Protein AF-A0A921BMV2-F1 (afdb_monomer)

Mean predicted aligned error: 12.28 Å

pLDDT: mean 82.28, std 15.62, range [42.31, 96.25]

Solvent-accessible surface area (backbone atoms only — not comparable to full-atom values): 6549 Å² total; per-residue (Å²): 120,70,69,60,54,53,55,47,44,41,70,78,39,83,82,53,76,89,80,88,84,78,56,65,48,71,65,101,64,69,77,41,80,51,56,74,67,56,54,52,49,54,52,53,52,52,49,51,51,65,62,46,55,60,53,53,54,53,48,54,54,50,51,60,51,48,58,55,48,50,55,51,51,54,49,62,77,41,42,74,62,51,62,61,49,62,80,70,62,78,75,75,93,67,67,78,78,66,73,71,69,77,81,130

Sequence (104 aa):
MPKVVINKLYKFTQLATSFSVNMLAIDHGPPKTMNLKELINAYIEHRREVILRPGTFDLDKAEARAETLEGYLCALANLDEFIRIIPNSTTGGSPDKIVGVRIP

Structure (mmCIF, N/CA/C/O backbone):
data_AF-A0A921BMV2-F1
#
_entry.id   AF-A0A921BMV2-F1
#
loop_
_atom_site.group_PDB
_atom_site.id
_atom_site.type_symbol
_atom_site.label_atom_id
_atom_site.label_alt_id
_atom_site.label_comp_id
_atom_site.label_asym_id
_atom_site.label_entity_id
_atom_site.label_seq_id
_atom_site.pdbx_PDB_ins_code
_atom_site.Cartn_x
_atom_site.Cartn_y
_atom_site.Cartn_z
_atom_site.occupancy
_atom_site.B_iso_or_equiv
_atom_site.auth_seq_id
_atom_site.auth_comp_id
_atom_site.auth_asym_id
_atom_site.auth_atom_id
_atom_site.pdbx_PDB_model_num
ATOM 1 N N . MET A 1 1 ? -44.794 -0.686 30.494 1.00 60.12 1 MET A N 1
ATOM 2 C CA . MET A 1 1 ? -44.548 -2.136 30.663 1.00 60.12 1 MET A CA 1
ATOM 3 C C . MET A 1 1 ? -43.519 -2.727 29.671 1.00 60.12 1 MET A C 1
ATOM 5 O O . MET A 1 1 ? -42.545 -3.283 30.164 1.00 60.12 1 MET A O 1
ATOM 9 N N . PRO A 1 2 ? -43.605 -2.582 28.326 1.00 75.81 2 PRO A N 1
ATOM 10 C CA . PRO A 1 2 ? -42.714 -3.305 27.386 1.00 75.81 2 PRO A CA 1
ATOM 11 C C . PRO A 1 2 ? -41.232 -2.876 27.403 1.00 75.81 2 PRO A C 1
ATOM 13 O O . PRO A 1 2 ? -40.347 -3.706 27.205 1.00 75.81 2 PRO A O 1
ATOM 16 N N . LYS A 1 3 ? -40.932 -1.611 27.733 1.00 81.69 3 LYS A N 1
ATOM 17 C CA . LYS A 1 3 ? -39.545 -1.111 27.864 1.00 81.69 3 LYS A CA 1
ATOM 18 C C . LYS A 1 3 ? -38.715 -1.882 28.903 1.00 81.69 3 LYS A C 1
ATOM 20 O O . LYS A 1 3 ? -37.508 -2.025 28.748 1.00 81.69 3 LYS A O 1
ATOM 25 N N . VAL A 1 4 ? -39.360 -2.408 29.946 1.00 87.25 4 VAL A N 1
ATOM 26 C CA . VAL A 1 4 ? -38.677 -3.154 31.014 1.00 87.25 4 VAL A CA 1
ATOM 27 C C . VAL A 1 4 ? -38.205 -4.521 30.512 1.00 87.25 4 VAL A C 1
ATOM 29 O O . VAL A 1 4 ? -37.132 -4.981 30.893 1.00 87.25 4 VAL A O 1
ATOM 32 N N . VAL A 1 5 ? -38.982 -5.153 29.627 1.00 88.50 5 VAL A N 1
ATOM 33 C CA . VAL A 1 5 ? -38.633 -6.443 29.017 1.00 88.50 5 VAL A CA 1
ATOM 34 C C . VAL A 1 5 ? -37.459 -6.269 28.054 1.00 88.50 5 VAL A C 1
ATOM 36 O O . VAL A 1 5 ? -36.499 -7.023 28.143 1.00 88.50 5 VAL A O 1
ATOM 39 N N . ILE A 1 6 ? -37.469 -5.219 27.228 1.00 88.69 6 ILE A N 1
ATOM 40 C CA . ILE A 1 6 ? -36.348 -4.870 26.335 1.00 88.69 6 ILE A CA 1
ATOM 41 C C . ILE A 1 6 ? -35.046 -4.629 27.111 1.00 88.69 6 ILE A C 1
ATOM 43 O O . ILE A 1 6 ? -34.007 -5.168 26.744 1.00 88.69 6 ILE A O 1
ATOM 47 N N . ASN A 1 7 ? -35.091 -3.902 28.231 1.00 90.56 7 ASN A N 1
ATOM 48 C CA . ASN A 1 7 ? -33.893 -3.687 29.051 1.00 90.56 7 ASN A CA 1
ATOM 49 C C . ASN A 1 7 ? -33.363 -4.984 29.678 1.00 90.56 7 ASN A C 1
ATOM 51 O O . ASN A 1 7 ? -32.152 -5.162 29.792 1.00 90.56 7 ASN A O 1
ATOM 55 N N . LYS A 1 8 ? -34.253 -5.903 30.076 1.00 90.25 8 LYS A N 1
ATOM 56 C CA . LYS A 1 8 ? -33.843 -7.237 30.539 1.00 90.25 8 LYS A CA 1
ATOM 57 C C . LYS A 1 8 ? -33.207 -8.035 29.401 1.00 90.25 8 LYS A C 1
ATOM 59 O O . LYS A 1 8 ? -32.175 -8.660 29.617 1.00 90.25 8 LYS A O 1
ATOM 64 N N . LEU A 1 9 ? -33.767 -7.962 28.197 1.00 90.00 9 LEU A N 1
ATOM 65 C CA . LEU A 1 9 ? -33.215 -8.618 27.015 1.00 90.00 9 LEU A CA 1
ATOM 66 C C . LEU A 1 9 ? -31.813 -8.089 26.675 1.00 90.00 9 LEU A C 1
ATOM 68 O O . LEU A 1 9 ? -30.908 -8.899 26.513 1.00 90.00 9 LEU A O 1
ATOM 72 N N . TYR A 1 10 ? -31.576 -6.773 26.683 1.00 91.25 10 TYR A N 1
ATOM 73 C CA . TYR A 1 10 ? -30.227 -6.219 26.479 1.00 91.25 10 TYR A CA 1
ATOM 74 C C . TYR A 1 10 ? -29.215 -6.623 27.559 1.00 91.25 10 TYR A C 1
ATOM 76 O O . TYR A 1 10 ? -28.024 -6.668 27.281 1.00 91.25 10 TYR A O 1
ATOM 84 N N . LYS A 1 11 ? -29.665 -6.909 28.787 1.00 86.69 11 LYS A N 1
ATOM 85 C CA . LYS A 1 11 ? -28.775 -7.252 29.905 1.00 86.69 11 LYS A CA 1
ATOM 86 C C . LYS A 1 11 ? -28.435 -8.741 29.983 1.00 86.69 11 LYS A C 1
ATOM 88 O O . LYS A 1 11 ? -27.335 -9.089 30.394 1.00 86.69 11 LYS A O 1
ATOM 93 N N . PHE A 1 12 ? -29.391 -9.606 29.650 1.00 89.62 12 PHE A N 1
ATOM 94 C CA . PHE A 1 12 ? -29.270 -11.058 29.825 1.00 89.62 12 PHE A CA 1
ATOM 95 C C . PHE A 1 12 ? -29.076 -11.824 28.511 1.00 89.62 12 PHE A C 1
ATOM 97 O O . PHE A 1 12 ? -28.921 -13.041 28.537 1.00 89.62 12 PHE A O 1
ATOM 104 N N . THR A 1 13 ? -29.080 -11.139 27.367 1.00 92.25 13 THR A N 1
ATOM 105 C CA . THR A 1 13 ? -28.813 -11.736 26.052 1.00 92.25 13 THR A CA 1
ATOM 106 C C . THR A 1 13 ? -27.764 -10.916 25.302 1.00 92.25 13 THR A C 1
ATOM 108 O O . THR A 1 13 ? -27.511 -9.764 25.643 1.00 92.25 13 THR A O 1
ATOM 111 N N . GLN A 1 14 ? -27.189 -11.477 24.238 1.00 87.56 14 GLN A N 1
ATOM 112 C CA . GLN A 1 14 ? -26.203 -10.794 23.389 1.00 87.56 14 GLN A CA 1
ATOM 113 C C . GLN A 1 14 ? -26.824 -9.774 22.411 1.00 87.56 14 GLN A C 1
ATOM 115 O O . GLN A 1 14 ? -26.190 -9.384 21.439 1.00 87.56 14 GLN A O 1
ATOM 120 N N . LEU A 1 15 ? -28.063 -9.324 22.643 1.00 91.00 15 LEU A N 1
ATOM 121 C CA . LEU A 1 15 ? -28.720 -8.321 21.794 1.00 91.00 15 LEU A CA 1
ATOM 122 C C . LEU A 1 15 ? -28.014 -6.955 21.806 1.00 91.00 15 LEU A C 1
ATOM 124 O O . LEU A 1 15 ? -28.164 -6.189 20.859 1.00 91.00 15 LEU A O 1
ATOM 128 N N . ALA A 1 16 ? -27.260 -6.643 22.862 1.00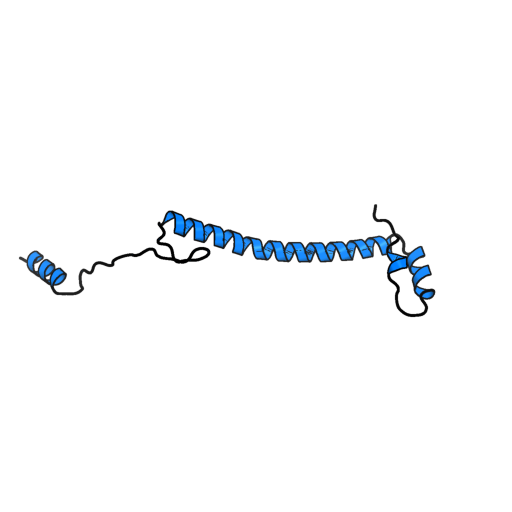 88.06 16 ALA A N 1
ATOM 129 C CA . ALA A 1 16 ? -26.388 -5.476 22.922 1.00 88.06 16 ALA A CA 1
ATOM 130 C C . ALA A 1 16 ? -25.033 -5.885 23.506 1.00 88.06 16 ALA A C 1
ATOM 132 O O . ALA A 1 16 ? -24.931 -6.230 24.681 1.00 88.06 16 ALA A O 1
ATOM 133 N N . THR A 1 17 ? -23.985 -5.833 22.688 1.00 89.12 17 THR A N 1
ATOM 134 C CA . THR A 1 17 ? -22.615 -6.161 23.100 1.00 89.12 17 THR A CA 1
ATOM 135 C C . THR A 1 17 ? -21.665 -5.033 22.731 1.00 89.12 17 THR A C 1
ATOM 137 O O . THR A 1 17 ? -21.740 -4.487 21.632 1.00 89.12 17 THR A O 1
ATOM 140 N N . SER A 1 18 ? -20.747 -4.698 23.635 1.00 89.56 18 SER A N 1
ATOM 141 C CA . SER A 1 18 ? -19.661 -3.754 23.369 1.00 89.56 18 SER A CA 1
ATOM 142 C C . SER A 1 18 ? -18.485 -4.455 22.693 1.00 89.56 18 SER A C 1
ATOM 144 O O . SER A 1 18 ? -18.060 -5.514 23.154 1.00 89.56 18 SER A O 1
ATOM 146 N N . PHE A 1 19 ? -17.911 -3.834 21.663 1.00 91.81 19 PHE A N 1
ATOM 147 C CA . PHE A 1 19 ? -16.640 -4.257 21.080 1.00 91.81 1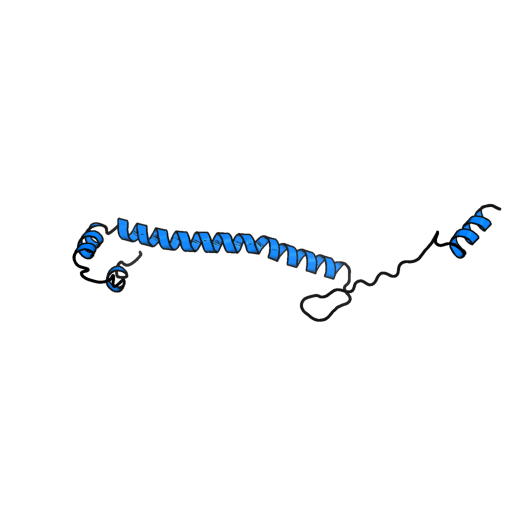9 PHE A CA 1
ATOM 148 C C . PHE A 1 19 ? -15.536 -3.271 21.463 1.00 91.81 19 PHE A C 1
ATOM 150 O O . PHE A 1 19 ? -15.628 -2.078 21.168 1.00 91.81 19 PHE A O 1
ATOM 157 N N . SER A 1 20 ? -14.491 -3.773 22.119 1.00 88.81 20 SER A N 1
ATOM 158 C CA . SER A 1 20 ? -13.305 -2.984 22.447 1.00 88.81 20 SER A CA 1
ATOM 159 C C . SER A 1 20 ? -12.368 -2.950 21.243 1.00 88.81 20 SER A C 1
ATOM 161 O O . SER A 1 20 ? -11.763 -3.962 20.894 1.00 88.81 20 SER A O 1
ATOM 163 N N . VAL A 1 21 ? -12.243 -1.786 20.608 1.00 88.31 21 VAL A N 1
ATOM 164 C CA . VAL A 1 21 ? -11.352 -1.593 19.457 1.00 88.31 21 VAL A CA 1
ATOM 165 C C . VAL A 1 21 ? -9.934 -1.298 19.949 1.00 88.31 21 VAL A C 1
ATOM 167 O O . VAL A 1 21 ? -9.732 -0.355 20.711 1.00 88.31 21 VAL A O 1
ATOM 170 N N . ASN A 1 22 ? -8.946 -2.062 19.472 1.00 90.44 22 ASN A N 1
ATOM 171 C CA . ASN A 1 22 ? -7.525 -1.755 19.638 1.00 90.44 22 ASN A CA 1
ATOM 172 C C . ASN A 1 22 ? -6.871 -1.588 18.260 1.00 90.44 22 ASN A C 1
ATOM 174 O O . ASN A 1 22 ? -6.803 -2.540 17.484 1.00 90.44 22 ASN A O 1
ATOM 178 N N . MET A 1 23 ? -6.413 -0.374 17.953 1.00 89.12 23 MET A N 1
ATOM 179 C CA . MET A 1 23 ? -5.742 -0.050 16.693 1.00 89.12 23 MET A CA 1
ATOM 180 C C . MET A 1 23 ? -4.238 -0.315 16.819 1.00 89.12 23 MET A C 1
ATOM 182 O O . MET A 1 23 ? -3.450 0.606 17.013 1.00 89.12 23 MET A O 1
ATOM 186 N N . LEU A 1 24 ? -3.843 -1.586 16.737 1.00 91.25 24 LEU A N 1
ATOM 187 C CA . LEU A 1 24 ? -2.449 -2.023 16.817 1.00 91.25 24 LEU A CA 1
ATOM 188 C C . LEU A 1 24 ? -2.007 -2.629 15.484 1.00 91.25 24 LEU A C 1
ATOM 190 O O . LEU A 1 24 ? -2.676 -3.513 14.953 1.00 91.25 24 LEU A O 1
ATOM 194 N N . ALA A 1 25 ? -0.887 -2.153 14.948 1.00 90.75 25 ALA A N 1
ATOM 195 C CA . ALA A 1 25 ? -0.329 -2.645 13.694 1.00 90.75 25 ALA A CA 1
ATOM 196 C C . ALA A 1 25 ? 1.200 -2.489 13.657 1.00 90.75 25 ALA A C 1
ATOM 198 O O . ALA A 1 25 ? 1.803 -1.833 14.506 1.00 90.75 25 ALA A O 1
ATOM 199 N N . ILE A 1 26 ? 1.826 -3.162 12.694 1.00 90.12 26 ILE A N 1
ATOM 200 C CA . ILE A 1 26 ? 3.270 -3.121 12.465 1.00 90.12 26 ILE A CA 1
ATOM 201 C C . ILE A 1 26 ? 3.554 -2.086 11.382 1.00 90.12 26 ILE A C 1
ATOM 203 O O . ILE A 1 26 ? 2.978 -2.160 10.299 1.00 90.12 26 ILE A O 1
ATOM 207 N N . ASP A 1 27 ? 4.458 -1.160 11.682 1.00 86.06 27 ASP A N 1
ATOM 208 C CA . ASP A 1 27 ? 4.941 -0.147 10.751 1.00 86.06 27 ASP A CA 1
ATOM 209 C C . ASP A 1 27 ? 6.469 -0.073 10.860 1.00 86.06 27 ASP A C 1
ATOM 211 O O . ASP A 1 27 ? 7.001 0.237 11.924 1.00 86.06 27 ASP A O 1
ATOM 215 N N . HIS A 1 28 ? 7.174 -0.464 9.794 1.00 85.50 28 HIS A N 1
ATOM 216 C CA . HIS A 1 28 ? 8.643 -0.476 9.694 1.00 85.50 28 HIS A CA 1
ATOM 217 C C . HIS A 1 28 ? 9.422 -1.065 10.899 1.00 85.50 28 HIS A C 1
ATOM 219 O O . HIS A 1 28 ? 10.554 -0.659 11.162 1.00 85.50 28 HIS A O 1
ATOM 225 N N . GLY A 1 29 ? 8.863 -2.039 11.631 1.00 87.12 29 GLY A N 1
ATOM 226 C CA . GLY A 1 29 ? 9.551 -2.672 12.762 1.00 87.12 29 GLY A CA 1
ATOM 227 C C . GLY A 1 29 ? 8.613 -3.180 13.865 1.00 87.12 29 GLY A C 1
ATOM 228 O O . GLY A 1 29 ? 7.742 -3.998 13.577 1.00 87.12 29 GLY A O 1
ATOM 229 N N . PRO A 1 30 ? 8.805 -2.794 15.142 1.00 88.12 30 PRO A N 1
ATOM 230 C CA . PRO A 1 30 ? 8.005 -3.323 16.244 1.00 88.12 30 PRO A CA 1
ATOM 231 C C . PRO A 1 30 ? 6.533 -2.871 16.167 1.00 88.12 30 PRO A C 1
ATOM 233 O O . PRO A 1 30 ? 6.228 -1.828 15.586 1.00 88.12 30 PRO A O 1
ATOM 236 N N . PRO A 1 31 ? 5.602 -3.629 16.774 1.00 91.81 31 PRO A N 1
ATOM 237 C CA . PRO A 1 31 ? 4.188 -3.274 16.793 1.00 91.81 31 PRO A CA 1
ATOM 238 C C . PRO A 1 31 ? 3.954 -1.951 17.531 1.00 91.81 31 PRO A C 1
ATOM 240 O O . PRO A 1 31 ? 4.457 -1.742 18.637 1.00 91.81 31 PRO A O 1
ATOM 243 N N . LYS A 1 32 ? 3.137 -1.081 16.933 1.00 90.25 32 LYS A N 1
ATOM 244 C CA . LYS A 1 32 ? 2.761 0.226 17.472 1.00 90.25 32 LYS A CA 1
ATOM 245 C C . LYS A 1 32 ? 1.240 0.355 17.518 1.00 90.25 32 LYS A C 1
ATOM 247 O O . LYS A 1 32 ? 0.529 -0.048 16.596 1.00 90.25 32 LYS A O 1
ATOM 252 N N . THR A 1 33 ? 0.731 0.955 18.588 1.00 92.00 33 THR A N 1
ATOM 253 C CA . THR A 1 33 ? -0.661 1.411 18.638 1.00 92.00 33 THR A CA 1
ATOM 254 C C . THR A 1 33 ? -0.771 2.714 17.854 1.00 92.00 33 THR A C 1
ATOM 256 O O . THR A 1 33 ? -0.083 3.683 18.174 1.00 92.00 33 THR A O 1
ATOM 259 N N . MET A 1 34 ? -1.607 2.733 16.820 1.00 91.00 34 MET A N 1
ATOM 260 C CA . MET A 1 34 ? -1.738 3.853 15.894 1.00 91.00 34 MET A CA 1
ATOM 261 C C . MET A 1 34 ? -3.109 4.511 16.002 1.00 91.00 34 MET A C 1
ATOM 263 O O . MET A 1 34 ? -4.121 3.863 16.264 1.00 91.00 34 MET A O 1
ATOM 267 N N . ASN A 1 35 ? -3.151 5.819 15.777 1.00 92.50 35 ASN A N 1
ATOM 268 C CA . ASN A 1 35 ? -4.401 6.538 15.577 1.00 92.50 35 ASN A CA 1
ATOM 269 C C . ASN A 1 35 ? -4.886 6.416 14.117 1.00 92.50 35 ASN A C 1
ATOM 271 O O . ASN A 1 35 ? -4.161 5.972 13.226 1.00 92.50 35 ASN A O 1
ATOM 275 N N . LEU A 1 36 ? -6.120 6.857 13.853 1.00 93.00 36 LEU A N 1
ATOM 276 C CA . LEU A 1 36 ? -6.717 6.771 12.515 1.00 93.00 36 LEU A CA 1
ATOM 277 C C . LEU A 1 36 ? -5.911 7.532 11.445 1.00 93.00 36 LEU A C 1
ATOM 279 O O . LEU A 1 36 ? -5.796 7.066 10.314 1.00 93.00 36 LEU A O 1
ATOM 283 N N . LYS A 1 37 ? -5.336 8.689 11.792 1.00 93.38 37 LYS A N 1
ATOM 284 C CA . LYS A 1 37 ? -4.546 9.506 10.861 1.00 93.38 37 LYS A CA 1
ATOM 285 C C . LYS A 1 37 ? -3.244 8.806 10.470 1.00 93.38 37 LYS A C 1
ATOM 287 O O . LYS A 1 37 ? -2.888 8.809 9.298 1.00 93.38 37 LYS A O 1
ATOM 292 N N . GLU A 1 38 ? -2.551 8.207 11.434 1.00 92.62 38 GLU A N 1
ATOM 293 C CA . GLU A 1 38 ? -1.335 7.421 11.200 1.00 92.62 38 GLU A CA 1
ATOM 294 C C . GLU A 1 38 ? -1.623 6.237 10.274 1.00 92.62 38 GLU A C 1
ATOM 296 O O . GLU A 1 38 ? -0.903 6.031 9.302 1.00 92.62 38 GLU A O 1
ATOM 301 N N . LEU A 1 39 ? -2.732 5.532 10.505 1.00 92.06 39 LEU A N 1
ATOM 302 C CA . LEU A 1 39 ? -3.130 4.369 9.710 1.00 92.06 39 LEU A CA 1
ATOM 303 C C . LEU A 1 39 ? -3.456 4.749 8.254 1.00 92.06 39 LEU A C 1
ATOM 305 O O . LEU A 1 39 ? -3.028 4.077 7.317 1.00 92.06 39 LEU A O 1
ATOM 309 N N . ILE A 1 40 ? -4.158 5.869 8.053 1.00 94.81 40 ILE A N 1
ATOM 310 C CA . ILE A 1 40 ? -4.437 6.410 6.714 1.00 94.81 40 ILE A CA 1
ATOM 311 C C . ILE A 1 40 ? -3.144 6.855 6.021 1.00 94.81 40 ILE A C 1
ATOM 313 O O . ILE A 1 40 ? -2.965 6.585 4.836 1.00 94.81 40 ILE A O 1
ATOM 317 N N . ASN A 1 41 ? -2.229 7.508 6.741 1.00 94.88 41 ASN A N 1
ATOM 318 C CA . 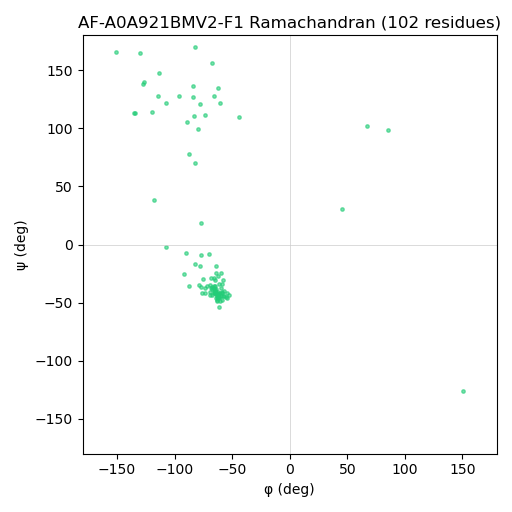ASN A 1 41 ? -0.949 7.934 6.177 1.00 94.88 41 ASN A CA 1
ATOM 319 C C . ASN A 1 41 ? -0.094 6.740 5.736 1.00 94.88 41 ASN A C 1
ATOM 321 O O . ASN A 1 41 ? 0.417 6.758 4.6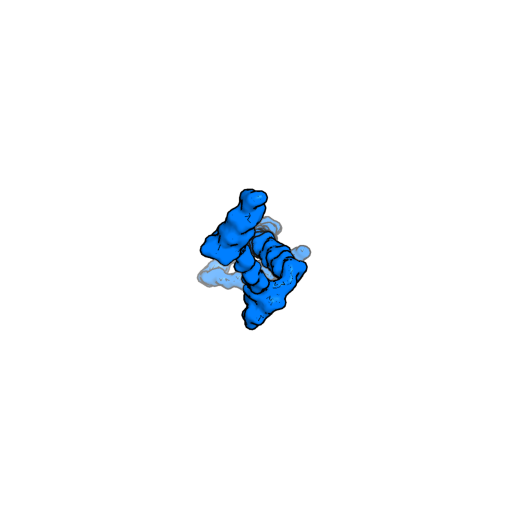19 1.00 94.88 41 ASN A O 1
ATOM 325 N N . ALA A 1 42 ? 0.005 5.695 6.563 1.00 92.81 42 ALA A N 1
ATOM 326 C CA . ALA A 1 42 ? 0.720 4.466 6.218 1.00 92.81 42 ALA A CA 1
ATOM 327 C C . ALA A 1 42 ? 0.130 3.808 4.958 1.00 92.81 42 ALA A C 1
ATOM 329 O O . ALA A 1 42 ? 0.859 3.398 4.056 1.00 92.81 42 ALA A O 1
ATOM 330 N N . TYR A 1 43 ? -1.202 3.785 4.844 1.00 93.88 43 TYR A N 1
ATOM 331 C CA . TYR A 1 43 ? -1.874 3.293 3.643 1.00 93.88 43 TYR A CA 1
ATOM 332 C C . TYR A 1 43 ? -1.543 4.126 2.395 1.00 93.88 43 TYR A C 1
ATOM 334 O O . TYR A 1 43 ? -1.243 3.563 1.343 1.00 93.88 43 TYR A O 1
ATOM 342 N N . ILE A 1 44 ? -1.585 5.459 2.491 1.00 96.25 44 ILE A N 1
ATOM 343 C CA . ILE A 1 44 ? -1.274 6.350 1.362 1.00 96.25 44 ILE A CA 1
ATOM 344 C C . ILE A 1 44 ? 0.176 6.170 0.912 1.00 96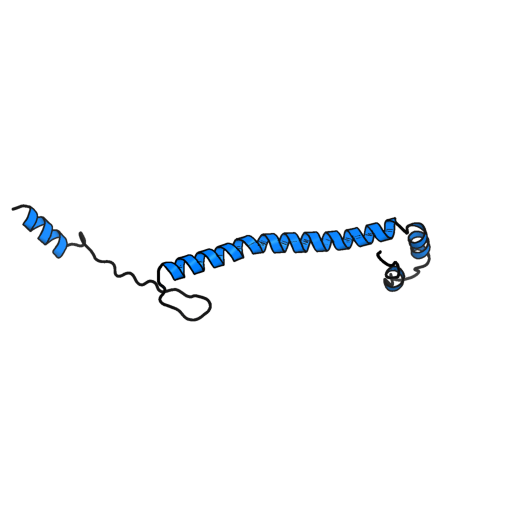.25 44 ILE A C 1
ATOM 346 O O . ILE A 1 44 ? 0.428 6.098 -0.291 1.00 96.25 44 ILE A O 1
ATOM 350 N N . GLU A 1 45 ? 1.113 6.071 1.853 1.00 94.44 45 GLU A N 1
ATOM 351 C CA . GLU A 1 45 ? 2.530 5.899 1.538 1.00 94.44 45 GLU A CA 1
ATOM 352 C C . GLU A 1 45 ? 2.784 4.566 0.830 1.00 94.44 45 GLU A C 1
ATOM 354 O O . GLU A 1 45 ? 3.372 4.536 -0.252 1.00 94.44 45 GLU A O 1
ATOM 359 N N . HIS A 1 46 ? 2.202 3.479 1.340 1.00 94.00 46 HIS A N 1
ATOM 360 C CA . HIS A 1 46 ? 2.261 2.188 0.664 1.00 94.00 46 HIS A CA 1
ATOM 361 C C . HIS A 1 46 ? 1.650 2.241 -0.746 1.00 94.00 46 HIS A C 1
ATOM 363 O O . HIS A 1 46 ? 2.196 1.684 -1.699 1.00 94.00 46 HIS A O 1
ATOM 369 N N . ARG A 1 47 ? 0.526 2.948 -0.924 1.00 95.81 47 ARG A N 1
ATOM 370 C CA . ARG A 1 47 ? -0.095 3.110 -2.247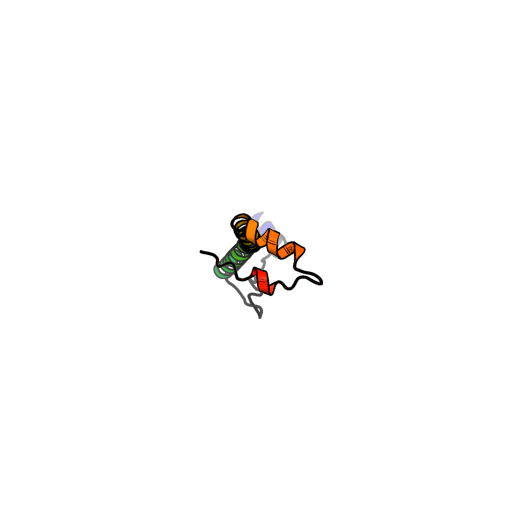 1.00 95.81 47 ARG A CA 1
ATOM 371 C C . ARG A 1 47 ? 0.793 3.883 -3.217 1.00 95.81 47 ARG A C 1
ATOM 373 O O . ARG A 1 47 ? 0.825 3.510 -4.386 1.00 95.81 47 ARG A O 1
ATOM 380 N N . ARG A 1 48 ? 1.508 4.917 -2.767 1.00 95.88 48 ARG A N 1
ATOM 381 C CA . ARG A 1 48 ? 2.476 5.643 -3.607 1.00 95.88 48 ARG A CA 1
ATOM 382 C C . ARG A 1 48 ? 3.569 4.711 -4.096 1.00 95.88 48 ARG A C 1
ATOM 384 O O . ARG A 1 48 ? 3.818 4.654 -5.295 1.00 95.88 48 ARG A O 1
ATOM 391 N N . GLU A 1 49 ? 4.152 3.939 -3.190 1.00 93.94 49 GLU A N 1
ATOM 392 C CA . GLU A 1 49 ? 5.198 2.980 -3.529 1.00 93.94 49 GLU A CA 1
ATOM 393 C C . GLU A 1 49 ? 4.709 1.943 -4.555 1.00 93.94 49 GLU A C 1
ATOM 395 O O . GLU A 1 49 ? 5.351 1.722 -5.581 1.00 93.94 49 GLU A O 1
ATOM 400 N N . VAL A 1 50 ? 3.535 1.349 -4.322 1.00 95.31 50 VAL A N 1
ATOM 401 C CA . VAL A 1 50 ? 2.941 0.350 -5.225 1.00 95.31 50 VAL A CA 1
ATOM 402 C C . VAL A 1 50 ? 2.651 0.925 -6.614 1.00 95.31 50 VAL A C 1
ATOM 404 O O . VAL A 1 50 ? 2.762 0.201 -7.598 1.00 95.31 50 VAL A O 1
ATOM 407 N N . ILE A 1 51 ? 2.287 2.206 -6.711 1.00 95.25 51 ILE A N 1
ATOM 408 C CA . ILE A 1 51 ? 2.004 2.868 -7.993 1.00 95.25 51 ILE A CA 1
ATOM 409 C C . ILE A 1 51 ? 3.292 3.268 -8.726 1.00 95.25 51 ILE A C 1
ATOM 411 O O . ILE A 1 51 ? 3.327 3.203 -9.952 1.00 95.25 51 ILE A O 1
ATOM 415 N N . LEU A 1 52 ? 4.344 3.671 -8.008 1.00 94.69 52 LEU A N 1
ATOM 416 C CA . LEU A 1 52 ? 5.604 4.115 -8.613 1.00 94.69 52 LEU A CA 1
ATOM 417 C C . LEU A 1 52 ? 6.473 2.951 -9.105 1.00 94.69 52 LEU A C 1
ATOM 419 O O . LEU A 1 52 ? 7.090 3.068 -10.160 1.00 94.69 52 LEU A O 1
ATOM 423 N N . ARG A 1 53 ? 6.487 1.819 -8.388 1.00 93.44 53 ARG A N 1
ATOM 424 C CA . ARG A 1 53 ? 7.315 0.640 -8.714 1.00 93.44 53 ARG A CA 1
ATOM 425 C C . ARG A 1 53 ? 7.153 0.120 -10.159 1.00 93.44 53 ARG A C 1
ATOM 427 O O . ARG A 1 53 ? 8.165 -0.197 -10.779 1.00 93.44 53 ARG A O 1
ATOM 434 N N . PRO A 1 54 ? 5.935 0.013 -10.729 1.00 93.81 54 PRO A N 1
ATOM 435 C CA . PRO A 1 54 ? 5.778 -0.360 -12.134 1.00 93.81 54 PRO A CA 1
ATOM 436 C C . PRO A 1 54 ? 6.377 0.674 -13.093 1.00 93.81 54 PRO A C 1
ATOM 438 O O . PRO A 1 54 ? 7.035 0.304 -14.058 1.00 93.81 54 PRO A O 1
ATOM 441 N N . GLY A 1 55 ? 6.197 1.967 -12.801 1.00 92.50 55 GLY A N 1
ATOM 442 C CA . GLY A 1 55 ? 6.706 3.048 -13.644 1.00 92.50 55 GLY A CA 1
ATOM 443 C C . GLY A 1 55 ? 8.232 3.088 -13.701 1.00 92.50 55 GLY A C 1
ATOM 444 O O . GLY A 1 55 ? 8.788 3.289 -14.774 1.00 92.50 55 GLY A O 1
ATOM 445 N N . THR A 1 56 ? 8.912 2.838 -12.578 1.00 92.56 56 THR A N 1
ATOM 446 C CA . THR A 1 56 ? 10.382 2.753 -12.552 1.00 92.56 56 THR A CA 1
ATOM 447 C C . THR A 1 56 ? 10.892 1.561 -13.357 1.00 92.56 56 THR A C 1
ATOM 449 O O . THR A 1 56 ? 11.847 1.697 -14.105 1.00 92.56 56 THR A O 1
ATOM 452 N N . PHE A 1 57 ? 10.212 0.413 -13.283 1.00 93.06 57 PHE A N 1
ATOM 453 C CA . PHE A 1 57 ? 10.585 -0.758 -14.078 1.00 93.06 57 PHE A CA 1
ATOM 454 C C . PHE A 1 57 ? 10.455 -0.513 -15.590 1.00 93.06 57 PHE A C 1
ATOM 456 O O . PHE A 1 57 ? 11.329 -0.900 -16.367 1.00 93.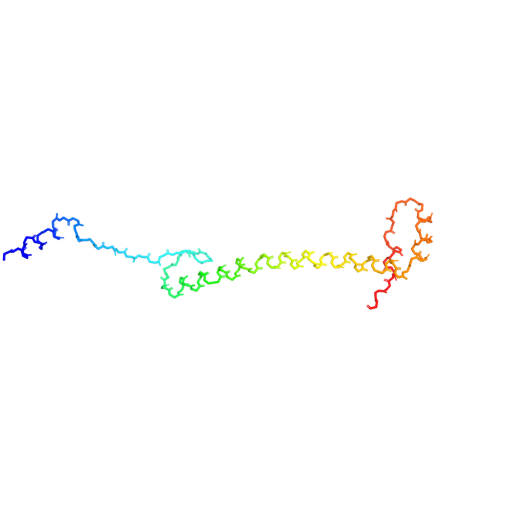06 57 PHE A O 1
ATOM 463 N N . ASP A 1 58 ? 9.368 0.134 -16.016 1.00 92.94 58 ASP A N 1
ATOM 464 C CA . ASP A 1 58 ? 9.163 0.461 -17.428 1.00 92.94 58 ASP A CA 1
ATOM 465 C C . ASP A 1 58 ? 10.150 1.530 -17.921 1.00 92.94 58 ASP A C 1
ATOM 467 O O . ASP A 1 58 ? 10.610 1.445 -19.063 1.00 92.94 58 ASP A O 1
ATOM 471 N N . LEU A 1 59 ? 10.513 2.491 -17.062 1.00 94.69 59 LEU A N 1
ATOM 472 C CA . LEU A 1 59 ? 11.542 3.493 -17.341 1.00 94.69 59 LEU A CA 1
ATOM 473 C C . LEU A 1 59 ? 12.906 2.832 -17.574 1.00 94.69 59 LEU A C 1
ATOM 475 O O . LEU A 1 59 ? 13.476 3.007 -18.649 1.00 94.69 59 LEU A O 1
ATOM 479 N N . ASP A 1 60 ? 13.371 1.998 -16.639 1.00 95.12 60 ASP A N 1
ATOM 480 C CA . ASP A 1 60 ? 14.667 1.310 -16.735 1.00 95.12 60 ASP A CA 1
ATOM 481 C C . ASP A 1 60 ? 14.759 0.466 -18.018 1.00 95.12 60 ASP A C 1
ATOM 483 O O . ASP A 1 60 ? 15.775 0.426 -18.716 1.00 95.12 60 ASP A O 1
ATOM 487 N N . LYS A 1 61 ? 13.656 -0.199 -18.380 1.00 95.12 61 LYS A N 1
ATOM 488 C CA . LYS A 1 61 ? 13.572 -0.998 -19.605 1.00 95.12 61 LYS A CA 1
ATOM 489 C C . LYS A 1 61 ? 13.619 -0.138 -20.870 1.00 95.12 61 LYS A C 1
ATOM 491 O O . LYS A 1 61 ? 14.180 -0.571 -21.881 1.00 95.12 61 LYS A O 1
ATOM 496 N N . ALA A 1 62 ? 12.993 1.036 -20.850 1.00 94.25 62 ALA A N 1
ATOM 497 C CA . ALA A 1 62 ? 13.023 1.973 -21.966 1.00 94.25 62 ALA A CA 1
ATOM 498 C C . ALA A 1 62 ? 14.421 2.583 -22.145 1.00 94.25 62 ALA A C 1
ATOM 500 O O . ALA A 1 62 ? 14.895 2.652 -23.277 1.00 94.25 62 ALA A O 1
ATOM 501 N N . GLU A 1 63 ? 15.097 2.937 -21.051 1.00 94.81 63 GLU A N 1
ATOM 502 C CA . GLU A 1 63 ? 16.462 3.475 -21.056 1.00 94.81 63 GLU A CA 1
ATOM 503 C C . GLU A 1 63 ? 17.475 2.460 -21.598 1.00 94.81 63 GLU A C 1
ATOM 505 O O . GLU A 1 63 ? 18.195 2.769 -22.545 1.00 94.81 63 GLU A O 1
ATOM 510 N N . ALA A 1 64 ? 17.448 1.209 -21.125 1.00 94.44 64 ALA A N 1
ATOM 511 C CA . ALA A 1 64 ? 18.325 0.154 -21.650 1.00 94.44 64 ALA A CA 1
ATOM 512 C C . ALA A 1 64 ? 18.121 -0.091 -23.161 1.00 94.44 64 ALA A C 1
ATOM 514 O O . ALA A 1 64 ? 19.055 -0.402 -23.911 1.00 94.44 64 ALA A O 1
ATOM 515 N N . ARG A 1 65 ? 16.879 0.060 -23.640 1.00 93.44 65 ARG A N 1
ATOM 516 C CA . ARG A 1 65 ? 16.567 -0.045 -25.070 1.00 93.44 65 ARG A CA 1
ATOM 517 C C . ARG A 1 65 ? 17.056 1.174 -25.852 1.00 93.44 65 ARG A C 1
ATOM 519 O O . ARG A 1 65 ? 17.505 0.997 -26.983 1.00 93.44 65 ARG A O 1
ATOM 526 N N . ALA A 1 66 ? 16.964 2.372 -25.278 1.00 94.06 66 ALA A N 1
ATOM 527 C CA . ALA A 1 66 ? 17.475 3.599 -25.877 1.00 94.06 66 ALA A CA 1
ATOM 528 C C . ALA A 1 66 ? 19.000 3.535 -26.048 1.00 94.06 66 ALA A C 1
ATOM 530 O O . ALA A 1 66 ? 19.475 3.734 -27.161 1.00 94.06 66 ALA A O 1
ATOM 531 N N . GLU A 1 67 ? 19.736 3.120 -25.014 1.00 93.94 67 GLU A N 1
ATOM 532 C CA . GLU A 1 67 ? 21.197 2.949 -25.060 1.00 93.94 67 GLU A CA 1
ATOM 533 C C . GLU A 1 67 ? 21.627 2.007 -26.200 1.00 93.94 67 GLU A C 1
ATOM 535 O O . GLU A 1 67 ? 22.511 2.313 -27.001 1.00 93.94 67 GLU A O 1
ATOM 540 N N . THR A 1 68 ? 20.935 0.873 -26.350 1.00 90.75 68 THR A N 1
ATOM 541 C CA . THR A 1 68 ? 21.207 -0.072 -27.446 1.00 90.75 68 THR A CA 1
ATOM 542 C C . THR A 1 68 ? 20.951 0.556 -28.825 1.00 90.75 68 THR A C 1
ATOM 544 O O . THR A 1 68 ? 21.711 0.340 -29.772 1.00 90.75 68 THR A O 1
ATOM 547 N N . LEU A 1 69 ? 19.869 1.330 -28.960 1.00 92.50 69 LEU A N 1
ATOM 548 C CA . LEU A 1 69 ? 19.508 1.999 -30.212 1.00 92.50 69 LEU A CA 1
ATOM 549 C C . LEU A 1 69 ? 20.499 3.103 -30.585 1.00 92.50 69 LEU A C 1
ATOM 551 O O . LEU A 1 69 ? 20.807 3.248 -31.766 1.00 92.50 69 LEU A O 1
ATOM 555 N N . GLU A 1 70 ? 21.027 3.838 -29.608 1.00 89.50 70 GLU A N 1
ATOM 556 C CA . GLU A 1 70 ? 22.083 4.831 -29.821 1.00 89.50 70 GLU A CA 1
ATOM 557 C C . GLU A 1 70 ? 23.351 4.183 -30.388 1.00 89.50 70 GLU A C 1
ATOM 559 O O . GLU A 1 70 ? 23.921 4.686 -31.359 1.00 89.50 70 GLU A O 1
ATOM 564 N N . GLY A 1 71 ? 23.728 3.006 -29.876 1.00 85.94 71 GLY A N 1
ATOM 565 C CA . GLY A 1 71 ? 24.819 2.206 -30.436 1.00 85.94 71 GLY A CA 1
ATOM 566 C C . GLY A 1 71 ? 24.600 1.853 -31.912 1.00 85.94 71 GLY A C 1
ATOM 567 O O . GLY A 1 71 ? 25.505 2.009 -32.736 1.00 85.94 71 GLY A O 1
ATOM 568 N N . TYR A 1 72 ? 23.382 1.441 -32.284 1.00 86.69 72 TYR A N 1
ATOM 569 C CA . TYR A 1 72 ? 23.046 1.173 -33.687 1.00 86.69 72 TYR A CA 1
ATOM 570 C C . TYR A 1 72 ? 23.043 2.431 -34.555 1.00 86.69 72 TYR A C 1
ATOM 572 O O . TYR A 1 72 ? 23.497 2.375 -35.697 1.00 86.69 72 TYR A O 1
ATOM 580 N N . LEU A 1 73 ? 22.564 3.562 -34.036 1.00 88.38 73 LEU A N 1
ATOM 581 C CA . LEU A 1 73 ? 22.572 4.836 -34.755 1.00 88.38 73 LEU A CA 1
ATOM 582 C C . LEU A 1 73 ? 24.004 5.281 -35.073 1.00 88.38 73 LEU A C 1
ATOM 584 O O . LEU A 1 73 ? 24.291 5.691 -36.197 1.00 88.38 73 LEU A O 1
ATOM 588 N N . CYS A 1 74 ? 24.909 5.134 -34.105 1.00 84.56 74 CYS A N 1
ATOM 589 C CA . CYS A 1 74 ? 26.327 5.434 -34.265 1.00 84.56 74 CYS A CA 1
ATOM 590 C C . CYS A 1 74 ? 26.994 4.534 -35.321 1.00 84.56 74 CYS A C 1
ATOM 592 O O . CYS A 1 74 ? 27.725 5.022 -36.189 1.00 84.56 74 CYS A O 1
ATOM 594 N N . ALA A 1 75 ? 26.688 3.231 -35.305 1.00 82.25 75 ALA A N 1
ATOM 595 C CA . ALA A 1 75 ? 27.181 2.284 -36.305 1.00 82.25 75 ALA A CA 1
ATOM 596 C C . ALA A 1 75 ? 26.641 2.587 -37.715 1.00 82.25 75 ALA A C 1
ATOM 598 O O . ALA A 1 75 ? 27.386 2.510 -38.690 1.00 82.25 75 ALA A O 1
ATOM 599 N N . LEU A 1 76 ? 25.363 2.974 -37.826 1.00 83.44 76 LEU A N 1
ATOM 600 C CA . LEU A 1 76 ? 24.745 3.378 -39.091 1.00 83.44 76 LEU A CA 1
ATOM 601 C C . LEU A 1 76 ? 25.353 4.669 -39.656 1.00 83.44 76 LEU A C 1
ATOM 603 O O . LEU A 1 76 ? 25.529 4.785 -40.867 1.00 83.44 76 LEU A O 1
ATOM 607 N N . ALA A 1 77 ? 25.696 5.631 -38.798 1.00 85.69 77 ALA A N 1
ATOM 608 C CA . ALA A 1 77 ? 26.335 6.874 -39.222 1.00 85.69 77 ALA A CA 1
ATOM 609 C C . ALA A 1 77 ? 27.751 6.652 -39.791 1.00 85.69 77 ALA A C 1
ATOM 611 O O . ALA A 1 77 ? 28.173 7.395 -40.673 1.00 85.69 77 ALA A O 1
ATOM 612 N N . ASN A 1 78 ? 28.461 5.613 -39.332 1.00 82.81 78 ASN A N 1
ATOM 613 C CA . ASN A 1 78 ? 29.846 5.306 -39.711 1.00 82.81 78 ASN A CA 1
ATOM 614 C C . ASN A 1 78 ? 29.976 3.946 -40.425 1.00 82.81 78 ASN A C 1
ATOM 616 O O . ASN A 1 78 ? 30.935 3.199 -40.208 1.00 82.81 78 ASN A O 1
ATOM 620 N N . LEU A 1 79 ? 29.005 3.611 -41.285 1.00 78.38 79 LEU A N 1
ATOM 621 C CA . LEU A 1 79 ? 28.906 2.299 -41.939 1.00 78.38 79 LEU A CA 1
ATOM 622 C C . LEU A 1 79 ? 30.172 1.883 -42.694 1.00 78.38 79 LEU A C 1
ATOM 624 O O . LEU A 1 79 ? 30.576 0.726 -42.604 1.00 78.38 79 LEU A O 1
ATOM 628 N N . ASP A 1 80 ? 30.814 2.803 -43.412 1.00 77.81 80 ASP A N 1
ATOM 629 C CA . ASP A 1 80 ? 31.994 2.484 -44.224 1.00 77.81 80 ASP A CA 1
ATOM 630 C C . ASP A 1 80 ? 33.196 2.049 -43.373 1.00 77.81 80 ASP A C 1
ATOM 632 O O . ASP A 1 80 ? 33.965 1.167 -43.765 1.00 77.81 80 ASP A O 1
ATOM 636 N N . GLU A 1 81 ? 33.356 2.645 -42.192 1.00 75.00 81 GLU A N 1
ATOM 637 C CA . GLU A 1 81 ? 34.406 2.285 -41.240 1.00 75.00 81 GLU A CA 1
ATOM 638 C C . GLU A 1 81 ? 34.087 0.941 -40.572 1.00 75.00 81 GLU A C 1
ATOM 640 O O . GLU A 1 81 ? 34.942 0.055 -40.505 1.00 75.00 81 GLU A O 1
ATOM 645 N N . PHE A 1 82 ? 32.821 0.728 -40.206 1.00 69.38 82 PHE A N 1
ATOM 646 C CA . PHE A 1 82 ? 32.337 -0.529 -39.635 1.00 69.38 82 PHE A CA 1
ATOM 647 C C . PHE A 1 82 ? 32.495 -1.718 -40.597 1.00 69.38 82 PHE A C 1
ATOM 649 O O . PHE A 1 82 ? 33.006 -2.771 -40.212 1.00 69.38 82 PHE A O 1
ATOM 656 N N . ILE A 1 83 ? 32.126 -1.550 -41.872 1.00 72.19 83 ILE A N 1
ATOM 657 C CA . ILE A 1 83 ? 32.224 -2.589 -42.912 1.00 72.19 83 ILE A CA 1
ATOM 658 C C . ILE A 1 83 ? 33.685 -2.973 -43.187 1.00 72.19 83 ILE A C 1
ATOM 660 O O . ILE A 1 83 ? 33.961 -4.129 -43.499 1.00 72.19 83 ILE A O 1
ATOM 664 N N . ARG A 1 84 ? 34.641 -2.047 -43.032 1.00 73.56 84 ARG A N 1
ATOM 665 C CA . ARG A 1 84 ? 36.084 -2.326 -43.174 1.00 73.56 84 ARG A CA 1
ATOM 666 C C . ARG A 1 84 ? 36.676 -3.086 -41.985 1.00 73.56 84 ARG A C 1
ATOM 668 O O . ARG A 1 84 ? 37.643 -3.830 -42.163 1.00 73.56 84 ARG A O 1
ATOM 675 N N . ILE A 1 85 ? 36.124 -2.905 -40.786 1.00 68.88 85 ILE A N 1
ATOM 676 C CA . ILE A 1 85 ? 36.598 -3.552 -39.553 1.00 68.88 85 ILE A CA 1
ATOM 677 C C . ILE A 1 85 ? 36.165 -5.027 -39.495 1.00 68.88 85 ILE A C 1
ATOM 679 O O . ILE A 1 85 ? 36.981 -5.882 -39.150 1.00 68.88 85 ILE A O 1
ATOM 683 N N . ILE A 1 86 ? 34.925 -5.338 -39.892 1.00 67.88 86 ILE A N 1
ATOM 684 C CA . ILE A 1 86 ? 34.322 -6.685 -39.800 1.00 67.88 86 ILE A CA 1
ATOM 685 C C . ILE A 1 86 ? 35.146 -7.803 -40.485 1.00 67.88 86 ILE A C 1
ATOM 687 O O . ILE A 1 86 ? 35.337 -8.851 -39.872 1.00 67.88 86 ILE A O 1
ATOM 691 N N . PRO A 1 87 ? 35.668 -7.650 -41.718 1.00 59.19 87 PRO A N 1
ATOM 692 C CA . PRO A 1 87 ? 36.428 -8.719 -42.371 1.00 59.19 87 PRO A CA 1
ATOM 693 C C . PRO A 1 87 ? 37.877 -8.854 -41.871 1.00 59.19 87 PRO A C 1
ATOM 695 O O . PRO A 1 87 ? 38.481 -9.904 -42.068 1.00 59.19 87 PRO A O 1
ATOM 698 N N . ASN A 1 88 ? 38.439 -7.831 -41.212 1.00 56.00 88 ASN A N 1
ATOM 699 C CA . ASN A 1 88 ? 39.812 -7.859 -40.681 1.00 56.00 88 ASN A CA 1
ATOM 700 C C . ASN A 1 88 ? 39.899 -8.397 -39.241 1.00 56.00 88 ASN A C 1
ATOM 702 O O . ASN A 1 88 ? 40.999 -8.601 -38.722 1.00 56.00 88 ASN A O 1
ATOM 706 N N . SER A 1 89 ? 38.765 -8.633 -38.575 1.00 58.84 89 SER A N 1
ATOM 707 C CA . SER A 1 89 ? 38.723 -9.269 -37.259 1.00 58.84 89 SER A CA 1
ATOM 708 C C . SER A 1 89 ? 38.806 -10.792 -37.390 1.00 58.84 89 SER A C 1
ATOM 710 O O . SER A 1 89 ? 37.835 -11.514 -37.162 1.00 58.84 89 SER A O 1
ATOM 712 N N . THR A 1 90 ? 39.968 -11.306 -37.788 1.00 48.22 90 THR A N 1
ATOM 713 C CA . THR A 1 90 ? 40.227 -12.748 -37.773 1.00 48.22 90 THR A CA 1
ATOM 714 C C . THR A 1 90 ? 40.433 -13.191 -36.322 1.00 48.22 90 THR A C 1
ATOM 716 O O . THR A 1 90 ? 41.457 -12.883 -35.719 1.00 48.22 90 THR A O 1
ATOM 719 N N . THR A 1 91 ? 39.476 -13.966 -35.801 1.00 52.03 91 THR A N 1
ATOM 720 C CA . THR A 1 91 ? 39.448 -14.619 -34.471 1.00 52.03 91 THR A CA 1
ATOM 721 C C . THR A 1 91 ? 38.932 -13.746 -33.321 1.00 52.03 91 THR A C 1
ATOM 723 O O . THR A 1 91 ? 39.682 -12.990 -32.721 1.00 52.03 91 THR A O 1
ATOM 726 N N . GLY A 1 92 ? 37.650 -13.935 -32.976 1.00 52.03 92 GLY A N 1
ATOM 727 C CA . GLY A 1 92 ? 37.051 -13.567 -31.684 1.00 52.03 92 GLY A CA 1
ATOM 728 C C . GLY A 1 92 ? 36.967 -12.064 -31.409 1.00 52.03 92 GLY A C 1
ATOM 729 O O . GLY A 1 92 ? 37.951 -11.444 -31.025 1.00 52.03 92 GLY A O 1
ATOM 730 N N . GLY A 1 93 ? 35.770 -11.495 -31.578 1.00 52.84 93 GLY A N 1
ATOM 731 C CA . GLY A 1 93 ? 35.490 -10.065 -31.436 1.00 52.84 93 GLY A CA 1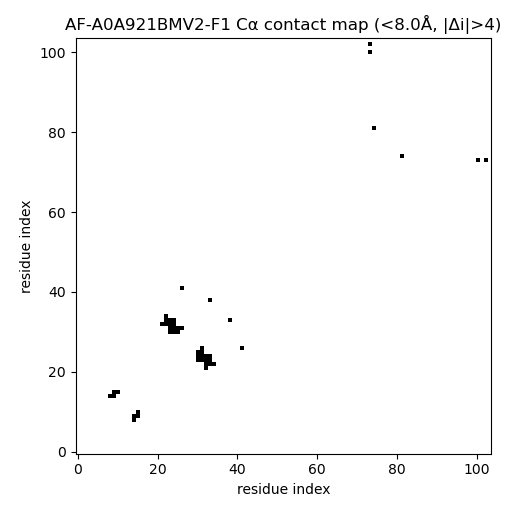
ATOM 732 C C . GLY A 1 93 ? 36.130 -9.423 -30.205 1.00 52.84 93 GLY A C 1
ATOM 733 O O . GLY A 1 93 ? 35.711 -9.661 -29.077 1.00 52.84 93 GLY A O 1
ATOM 734 N N . SER A 1 94 ? 37.130 -8.580 -30.445 1.00 44.06 94 SER A N 1
ATOM 735 C CA . SER A 1 94 ? 37.676 -7.651 -29.459 1.00 44.06 94 SER A CA 1
ATOM 736 C C . SER A 1 94 ? 36.870 -6.348 -29.578 1.00 44.06 94 SER A C 1
ATOM 738 O O . SER A 1 94 ? 37.038 -5.630 -30.569 1.00 44.06 94 SER A O 1
ATOM 740 N N . PRO A 1 95 ? 35.955 -6.045 -28.635 1.00 53.78 95 PRO A N 1
ATOM 741 C CA . PRO A 1 95 ? 35.081 -4.870 -28.712 1.00 53.78 95 PRO A CA 1
ATOM 742 C C . PRO A 1 95 ? 35.856 -3.543 -28.661 1.00 53.78 95 PRO A C 1
ATOM 744 O O . PRO A 1 95 ? 35.358 -2.525 -29.134 1.00 53.78 95 PRO A O 1
ATOM 747 N N . ASP A 1 96 ? 37.101 -3.563 -28.184 1.00 50.94 96 ASP A N 1
ATOM 748 C CA . ASP A 1 96 ? 37.935 -2.391 -27.893 1.00 50.94 96 ASP A CA 1
ATOM 749 C C . ASP A 1 96 ? 38.208 -1.475 -29.102 1.00 50.94 96 ASP A C 1
ATOM 751 O O . ASP A 1 96 ? 38.457 -0.284 -28.929 1.00 50.94 96 ASP A O 1
ATOM 755 N N . LYS A 1 97 ? 38.133 -1.994 -30.339 1.00 52.12 97 LYS A N 1
ATOM 756 C CA . LYS A 1 97 ? 38.325 -1.190 -31.566 1.00 52.12 97 LYS A CA 1
ATOM 757 C C . LYS A 1 97 ? 37.074 -0.425 -32.009 1.00 52.12 97 LYS A C 1
ATOM 759 O O . LYS A 1 97 ? 37.192 0.498 -32.806 1.00 52.12 97 LYS A O 1
ATOM 764 N N . ILE A 1 98 ? 35.897 -0.798 -31.508 1.00 55.19 98 ILE A N 1
ATOM 765 C CA . ILE A 1 98 ? 34.601 -0.213 -31.890 1.00 55.19 98 ILE A CA 1
ATOM 766 C C . ILE A 1 98 ? 34.227 0.959 -30.962 1.00 55.19 98 ILE A C 1
ATOM 768 O O . ILE A 1 98 ? 33.545 1.890 -31.380 1.00 55.19 98 ILE A O 1
ATOM 772 N N . VAL A 1 99 ? 34.739 0.968 -29.725 1.00 53.88 99 VAL A N 1
ATOM 773 C CA . VAL A 1 99 ? 34.429 1.975 -28.684 1.00 53.88 99 VAL A CA 1
ATOM 774 C C . VAL A 1 99 ? 35.027 3.367 -28.984 1.00 53.88 99 VAL A C 1
ATOM 776 O O . VAL A 1 99 ? 34.719 4.341 -28.307 1.00 53.88 99 VAL A O 1
ATOM 779 N N . GLY A 1 100 ? 35.874 3.496 -30.012 1.00 49.47 100 GLY A N 1
ATOM 780 C CA . GLY A 1 100 ? 36.531 4.757 -30.382 1.00 49.47 100 GLY A CA 1
ATOM 781 C C . GLY A 1 100 ? 35.651 5.773 -31.122 1.00 49.47 100 GLY A C 1
ATOM 782 O O . GLY A 1 100 ? 36.078 6.914 -31.307 1.00 49.47 100 GLY A O 1
ATOM 783 N N . VAL A 1 101 ? 34.440 5.394 -31.547 1.00 54.38 101 VAL A N 1
ATOM 784 C CA . VAL A 1 101 ? 33.536 6.303 -32.263 1.00 54.38 101 VAL A CA 1
ATOM 785 C C . VAL A 1 101 ? 32.847 7.217 -31.253 1.00 54.38 101 VAL A C 1
ATOM 787 O O . VAL A 1 101 ? 31.909 6.837 -30.555 1.00 54.38 101 VAL A O 1
ATOM 790 N N . ARG A 1 102 ? 33.378 8.433 -31.139 1.00 45.31 102 ARG A N 1
ATOM 791 C CA . 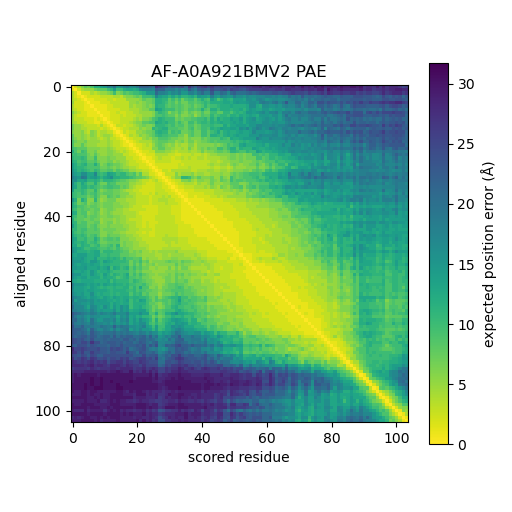ARG A 1 102 ? 32.907 9.470 -30.223 1.00 45.31 102 ARG A CA 1
ATOM 792 C C . ARG A 1 102 ? 31.453 9.843 -30.530 1.00 45.31 102 ARG A C 1
ATOM 794 O O . ARG A 1 102 ? 31.152 10.303 -31.628 1.00 45.31 102 ARG A O 1
ATOM 801 N N . ILE A 1 103 ? 30.593 9.680 -29.531 1.00 42.31 103 ILE A N 1
ATOM 802 C CA . ILE A 1 103 ? 29.231 10.223 -29.502 1.00 42.31 103 ILE A CA 1
ATOM 803 C C . ILE A 1 103 ? 29.352 11.765 -29.459 1.00 42.31 103 ILE A C 1
ATOM 805 O O . ILE A 1 103 ? 30.138 12.255 -28.637 1.00 42.31 103 ILE A O 1
ATOM 809 N N . PRO A 1 104 ? 28.689 12.538 -30.342 1.00 46.91 104 PRO A N 1
ATOM 810 C CA . PRO A 1 104 ? 28.529 13.979 -30.150 1.00 46.91 104 PRO A CA 1
ATOM 811 C C . PRO A 1 104 ? 27.599 14.304 -28.975 1.00 46.91 104 PRO A C 1
ATOM 813 O O . PRO A 1 104 ? 26.634 13.541 -28.751 1.00 46.91 104 PRO A O 1
#

Foldseek 3Di:
DVVVVVVVCCVVHVPDDDDDDFQWDDDPDDIDGDDPVRVVVSVVVVVVVVVVVVVVVVVVVVVVVVVVVVLVVLCVVVVVVVVVVVVVPDDDDDCVVVVPRDDD

Radius of gyration: 34.64 Å; Cα contacts (8 Å, |Δi|>4): 24; chains: 1; bounding box: 85×29×75 Å

Secondary structure (DSSP, 8-state):
-HHHHHHHHHHHSTTS-------EEESSSSEEE--HHHHHHHHHHHHHHHHHHHHHHHHHHHHHHHHHHHHHHHHHHTHHHHHHHGGG--SS--GGGTTTS---